Protein AF-A0A914Y935-F1 (afdb_monomer_lite)

Sequence (97 aa):
MPFQSLNQFGSSFLTHLRGASLPVNMLKHVYLIDTPGILSGQKQTISREYDFASVVRFMADKVDMIIMLFDTSKLDISDEYKLVLQHLKGNEEKVRF

Foldseek 3Di:
DVCPVVCVFPPLVVVVDDDDDDPDPVVVPDDDDDDPDQDQDPVVVVVRPTDPLVVLLVVLVPDQADEDDDDPVDPRCHPSNVSNVVSNPPSVVRYDD

Radius of gyration: 14.58 Å; chains: 1; bounding box: 31×30×39 Å

Structure (mmCIF, N/CA/C/O backbone):
data_AF-A0A914Y935-F1
#
_entry.id   AF-A0A914Y935-F1
#
loop_
_atom_site.group_PDB
_atom_site.id
_atom_site.type_symbol
_atom_site.label_atom_id
_atom_site.label_alt_id
_atom_site.label_comp_id
_atom_site.label_asym_id
_atom_site.label_entity_id
_atom_site.label_seq_id
_atom_site.pdbx_PDB_ins_code
_atom_site.Cartn_x
_atom_site.Cartn_y
_atom_site.Cartn_z
_atom_site.occupancy
_atom_site.B_iso_or_equiv
_atom_site.auth_seq_id
_atom_site.auth_comp_id
_atom_site.auth_asym_id
_atom_site.auth_atom_id
_atom_site.pdbx_PDB_model_num
ATOM 1 N N . MET A 1 1 ? 6.598 1.256 -20.847 1.00 40.00 1 MET A N 1
ATOM 2 C CA . MET A 1 1 ? 6.652 0.020 -20.020 1.00 40.00 1 MET A CA 1
ATOM 3 C C . MET A 1 1 ? 5.660 0.179 -18.871 1.00 40.00 1 MET A C 1
A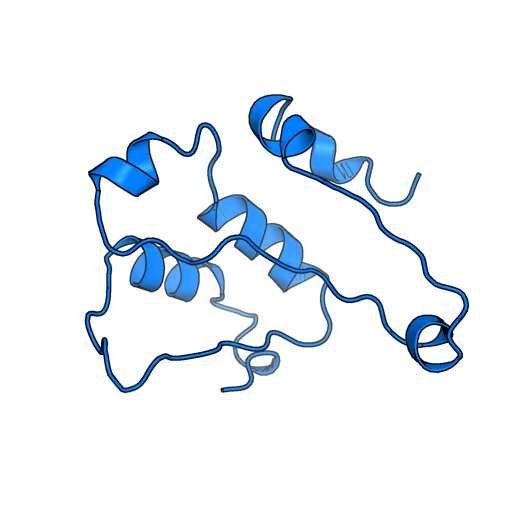TOM 5 O O . MET A 1 1 ? 5.628 1.277 -18.324 1.00 40.00 1 MET A O 1
ATOM 9 N N . PRO A 1 2 ? 4.875 -0.850 -18.497 1.00 64.00 2 PRO A N 1
ATOM 10 C CA . PRO A 1 2 ? 3.698 -0.740 -17.611 1.00 64.00 2 PRO A CA 1
ATOM 11 C C . PRO A 1 2 ? 3.947 -0.287 -16.154 1.00 64.00 2 PRO A C 1
ATOM 13 O O . PRO A 1 2 ? 3.031 -0.300 -15.346 1.00 64.00 2 PRO A O 1
ATOM 16 N N . PHE A 1 3 ? 5.146 0.188 -15.814 1.00 74.00 3 PHE A N 1
ATOM 17 C CA . PHE A 1 3 ? 5.514 0.622 -14.462 1.00 74.00 3 PHE A CA 1
ATOM 18 C C . PHE A 1 3 ? 6.263 1.963 -14.431 1.00 74.00 3 PHE A C 1
ATOM 20 O O . PHE A 1 3 ? 6.788 2.352 -13.395 1.00 74.00 3 PHE A O 1
ATOM 27 N N . GLN A 1 4 ? 6.310 2.701 -15.547 1.00 81.50 4 GLN A N 1
ATOM 28 C CA . GLN A 1 4 ? 7.030 3.984 -15.632 1.00 81.50 4 GLN A CA 1
ATOM 29 C C . GLN A 1 4 ? 6.518 5.032 -14.637 1.00 81.50 4 GLN A C 1
ATOM 31 O O . GLN A 1 4 ? 7.299 5.838 -14.141 1.00 81.50 4 GLN A O 1
ATOM 36 N N . SER A 1 5 ? 5.230 4.991 -14.299 1.00 87.25 5 SER A N 1
ATOM 37 C CA . SER A 1 5 ? 4.631 5.855 -13.281 1.00 87.25 5 SER A CA 1
ATOM 38 C C . SER A 1 5 ? 5.231 5.658 -11.886 1.00 87.25 5 SER A C 1
ATOM 40 O O . SER A 1 5 ? 5.166 6.573 -11.079 1.00 87.25 5 SER A O 1
ATOM 42 N N . LEU A 1 6 ? 5.845 4.503 -11.593 1.00 88.50 6 LEU A N 1
ATOM 43 C CA . LEU A 1 6 ? 6.508 4.260 -10.305 1.00 88.50 6 LEU A CA 1
ATOM 44 C C . LEU A 1 6 ? 7.800 5.069 -10.139 1.00 88.50 6 LEU A C 1
ATOM 46 O O . LEU A 1 6 ? 8.259 5.246 -9.013 1.00 88.50 6 LEU A O 1
ATOM 50 N N . ASN A 1 7 ? 8.350 5.626 -11.224 1.00 89.31 7 ASN A N 1
ATOM 51 C CA . ASN A 1 7 ? 9.528 6.493 -11.158 1.00 89.31 7 ASN A CA 1
ATOM 52 C C . ASN A 1 7 ? 9.294 7.749 -10.305 1.00 89.31 7 ASN A C 1
ATOM 54 O O . ASN A 1 7 ? 10.257 8.318 -9.795 1.00 89.31 7 ASN A O 1
ATOM 58 N N . GLN A 1 8 ? 8.035 8.156 -10.102 1.00 92.69 8 GLN A N 1
ATOM 59 C CA . GLN A 1 8 ? 7.685 9.294 -9.247 1.00 92.69 8 GLN A CA 1
ATOM 60 C C . GLN A 1 8 ? 8.085 9.101 -7.772 1.00 92.69 8 GLN A C 1
ATOM 62 O O . GLN A 1 8 ? 8.231 10.083 -7.056 1.00 92.69 8 GLN A O 1
ATOM 67 N N . PHE A 1 9 ? 8.282 7.856 -7.320 1.00 92.69 9 PHE A N 1
ATOM 68 C CA . PHE A 1 9 ? 8.699 7.543 -5.946 1.00 92.69 9 PHE A CA 1
ATOM 69 C C . PHE A 1 9 ? 10.223 7.563 -5.750 1.00 92.69 9 PHE A C 1
ATOM 71 O O . PHE A 1 9 ? 10.711 7.361 -4.640 1.00 92.69 9 PHE A O 1
ATOM 78 N N . GLY A 1 10 ? 10.979 7.830 -6.819 1.00 92.19 10 GLY A N 1
ATOM 79 C CA . GLY A 1 10 ? 12.425 8.008 -6.770 1.00 92.19 10 GLY A CA 1
ATOM 80 C C . GLY A 1 10 ? 13.224 6.720 -6.559 1.00 92.19 10 GLY A C 1
ATOM 81 O O . GLY A 1 10 ? 12.696 5.629 -6.336 1.00 92.19 10 GLY A O 1
ATOM 82 N N . SER A 1 11 ? 14.547 6.859 -6.643 1.00 90.81 11 SER A N 1
ATOM 83 C CA . SER A 1 11 ? 15.483 5.729 -6.628 1.00 90.81 11 SER A CA 1
ATOM 84 C C . SER A 1 11 ? 15.412 4.902 -5.347 1.00 90.81 11 SER A C 1
ATOM 86 O O . SER A 1 11 ? 15.5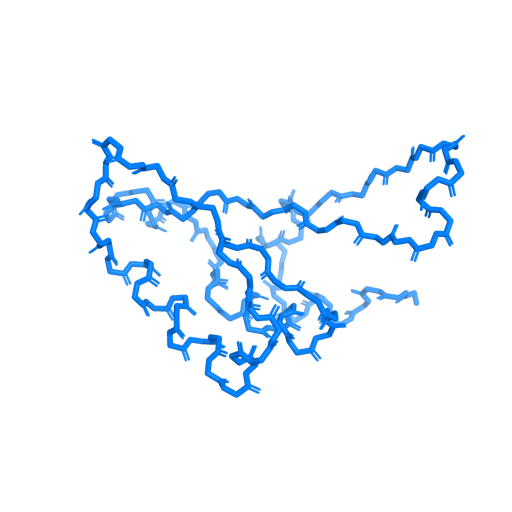27 3.685 -5.419 1.00 90.81 11 SER A O 1
ATOM 88 N N . SER A 1 12 ? 15.175 5.542 -4.199 1.00 91.19 12 SER A N 1
ATOM 89 C CA . SER A 1 12 ? 15.041 4.870 -2.901 1.00 91.19 12 SER A CA 1
ATOM 90 C C . SER A 1 12 ? 13.934 3.809 -2.907 1.00 91.19 12 SER A C 1
ATOM 92 O O . SER A 1 12 ? 14.149 2.685 -2.465 1.00 91.19 12 SER A O 1
ATOM 94 N N . PHE A 1 13 ? 12.767 4.102 -3.484 1.00 92.50 13 PHE A N 1
ATOM 95 C CA . PHE A 1 13 ? 11.720 3.094 -3.643 1.00 92.50 13 PHE A CA 1
ATOM 96 C C . PHE A 1 13 ? 12.102 2.043 -4.695 1.00 92.50 13 PHE A C 1
ATOM 98 O O . PHE A 1 13 ? 11.974 0.839 -4.466 1.00 92.50 13 PHE A O 1
ATOM 105 N N . LEU A 1 14 ? 12.600 2.487 -5.853 1.00 92.31 14 LEU A N 1
ATOM 106 C CA . LEU A 1 14 ? 12.887 1.601 -6.985 1.00 92.31 14 LEU A CA 1
ATOM 107 C C . LEU A 1 14 ? 13.962 0.549 -6.677 1.00 92.31 14 LEU A C 1
ATOM 109 O O . LEU A 1 14 ? 13.897 -0.555 -7.215 1.00 92.31 14 LEU A O 1
ATOM 113 N N . THR A 1 15 ? 14.926 0.839 -5.798 1.00 92.00 15 THR A N 1
ATOM 114 C CA . THR A 1 15 ? 15.935 -0.145 -5.365 1.00 92.00 15 THR A CA 1
ATOM 115 C C . THR A 1 15 ? 15.329 -1.298 -4.568 1.00 92.00 15 THR A C 1
ATOM 117 O O . THR A 1 15 ? 15.884 -2.401 -4.607 1.00 92.00 15 THR 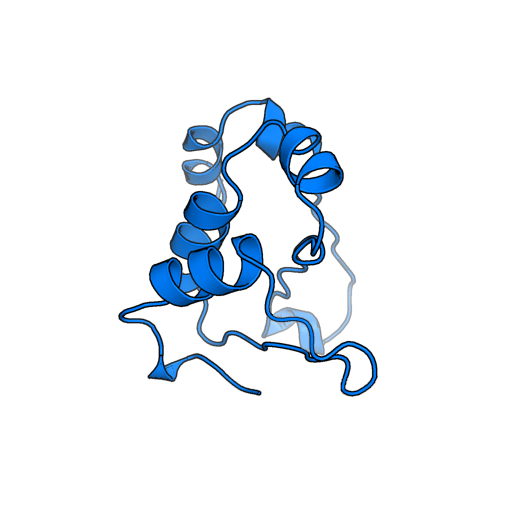A O 1
ATOM 120 N N . HIS A 1 16 ? 14.184 -1.075 -3.916 1.00 90.44 16 HIS A N 1
ATOM 121 C CA . HIS A 1 16 ? 13.425 -2.070 -3.156 1.00 90.44 16 HIS A CA 1
ATOM 122 C C . HIS A 1 16 ? 12.352 -2.778 -3.996 1.00 90.44 16 HIS A C 1
ATOM 124 O O . HIS A 1 16 ? 11.875 -3.842 -3.606 1.00 90.44 16 HIS A O 1
ATOM 130 N N . LEU A 1 17 ? 11.994 -2.238 -5.165 1.00 91.81 17 LEU A N 1
ATOM 131 C CA . LEU A 1 17 ? 11.041 -2.868 -6.072 1.00 91.81 17 LEU A CA 1
ATOM 132 C C . LEU A 1 17 ? 11.685 -4.061 -6.798 1.00 91.81 17 LEU A C 1
ATOM 134 O O . LEU A 1 17 ? 12.799 -3.986 -7.332 1.00 91.81 17 LEU A O 1
ATOM 138 N N . ARG A 1 18 ? 10.970 -5.187 -6.830 1.00 92.56 18 ARG A N 1
ATOM 139 C CA . ARG A 1 18 ? 11.384 -6.416 -7.515 1.00 92.56 18 ARG A CA 1
ATOM 140 C C . ARG A 1 18 ? 10.228 -6.969 -8.338 1.00 92.56 18 ARG A C 1
ATOM 142 O O . ARG A 1 18 ? 9.077 -6.894 -7.924 1.00 92.56 18 ARG A O 1
ATOM 149 N N . GLY A 1 19 ? 10.553 -7.524 -9.502 1.00 92.38 19 GLY A N 1
ATOM 150 C CA . GLY A 1 19 ? 9.617 -8.268 -10.339 1.00 92.38 19 GLY A CA 1
ATOM 151 C C . GLY A 1 19 ? 9.999 -9.742 -10.363 1.00 92.38 19 GLY A C 1
ATOM 152 O O . GLY A 1 19 ? 11.166 -10.069 -10.576 1.00 92.38 19 GLY A O 1
ATOM 153 N N . ALA A 1 20 ? 9.021 -10.620 -10.163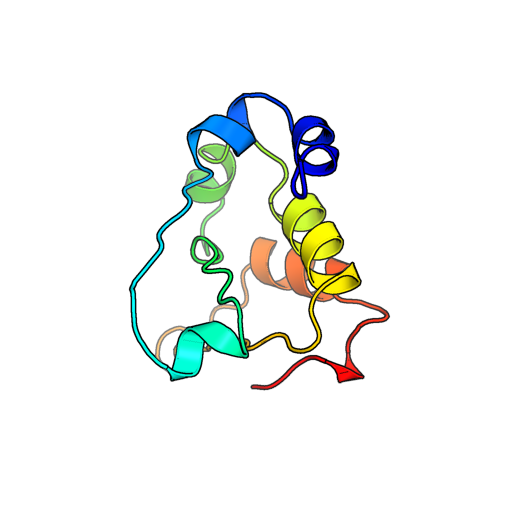 1.00 92.25 20 ALA A N 1
ATOM 154 C CA . ALA A 1 20 ? 9.173 -12.063 -10.298 1.00 92.25 20 ALA A CA 1
ATOM 155 C C . ALA A 1 20 ? 8.096 -12.597 -11.249 1.00 92.25 20 ALA A C 1
ATOM 157 O O . ALA A 1 20 ? 6.970 -12.104 -11.260 1.00 92.25 20 ALA A O 1
ATOM 158 N N . SER A 1 21 ? 8.447 -13.596 -12.056 1.00 91.81 21 SER A N 1
ATOM 159 C CA . SER A 1 21 ? 7.526 -14.258 -12.980 1.00 91.81 21 SER A CA 1
ATOM 160 C C . SER A 1 21 ? 7.713 -15.766 -12.889 1.00 91.81 21 SER A C 1
ATOM 162 O O . SER A 1 21 ? 8.841 -16.251 -12.803 1.00 91.81 21 SER A O 1
ATOM 164 N N . LEU A 1 22 ? 6.602 -16.498 -12.895 1.00 94.69 22 LEU A N 1
ATOM 165 C CA . LEU A 1 22 ? 6.572 -17.953 -12.814 1.00 94.69 22 LEU A CA 1
ATOM 166 C C . LEU A 1 22 ? 5.548 -18.487 -13.830 1.00 94.69 22 LEU A C 1
ATOM 168 O O . LEU A 1 22 ? 4.437 -17.954 -13.894 1.00 94.69 22 LEU A O 1
ATOM 172 N N . PRO A 1 23 ? 5.863 -19.543 -14.605 1.00 94.50 23 PRO A N 1
ATOM 173 C CA . PRO A 1 23 ? 4.974 -20.065 -15.639 1.00 94.50 23 PRO A CA 1
ATOM 174 C C . PRO A 1 23 ? 3.873 -20.966 -15.050 1.00 94.50 23 PRO A C 1
ATOM 176 O O . PRO A 1 23 ? 3.765 -22.142 -15.388 1.00 94.50 23 PRO A O 1
ATOM 179 N N . VAL A 1 24 ? 3.037 -20.421 -14.165 1.00 95.56 24 VAL A N 1
ATOM 180 C CA . VAL A 1 24 ? 1.865 -21.110 -13.601 1.00 95.56 24 VAL A CA 1
ATOM 181 C C . VAL A 1 24 ? 0.575 -20.531 -14.170 1.00 95.56 24 VAL A C 1
ATOM 183 O O . VAL A 1 24 ? 0.447 -19.322 -14.350 1.00 95.56 24 VAL A O 1
ATOM 186 N N . ASN A 1 25 ? -0.408 -21.393 -14.446 1.00 94.88 25 ASN A N 1
ATOM 187 C CA . ASN A 1 25 ? -1.651 -20.984 -15.113 1.00 94.88 25 ASN A CA 1
ATOM 188 C C . ASN A 1 25 ? -2.426 -19.904 -14.347 1.00 94.88 25 ASN A C 1
ATOM 190 O O . ASN A 1 25 ? -3.008 -19.027 -14.973 1.00 94.88 25 ASN A O 1
ATOM 194 N N . MET A 1 26 ? -2.391 -19.932 -13.014 1.00 93.06 26 MET A N 1
ATOM 195 C CA . MET A 1 26 ? -3.072 -18.944 -12.174 1.00 93.06 26 MET A CA 1
ATOM 196 C C . MET A 1 26 ? -2.562 -17.510 -12.424 1.00 93.06 26 MET A C 1
ATOM 198 O O . MET A 1 26 ? -3.371 -16.602 -12.596 1.00 93.06 26 MET A O 1
ATOM 202 N N . LEU A 1 27 ? -1.247 -17.314 -12.586 1.00 94.25 27 LEU A N 1
ATOM 203 C CA . LEU A 1 27 ? -0.641 -15.990 -12.816 1.00 94.25 27 LEU A CA 1
ATOM 204 C C . LEU A 1 27 ? -0.884 -15.425 -14.229 1.00 94.25 27 LEU A C 1
ATOM 206 O O . LEU A 1 27 ? -0.466 -14.312 -14.529 1.00 94.25 27 LEU A O 1
ATOM 210 N N . LYS A 1 28 ? -1.587 -16.157 -15.107 1.00 93.38 28 LYS A N 1
ATOM 211 C CA . LYS A 1 28 ? -2.100 -15.603 -16.375 1.00 93.38 28 LYS A CA 1
ATOM 212 C C . LYS A 1 28 ? -3.297 -14.675 -16.161 1.00 93.38 28 LYS A C 1
ATOM 214 O O . LYS A 1 28 ? -3.633 -13.906 -17.056 1.00 93.38 28 LYS A O 1
ATOM 219 N N . HIS A 1 29 ? -3.952 -14.786 -15.007 1.00 94.69 29 HIS A N 1
ATOM 220 C CA . HIS A 1 29 ? -5.202 -14.092 -14.702 1.00 94.69 29 HIS A CA 1
ATOM 221 C C . HIS A 1 29 ? -5.059 -13.064 -13.580 1.00 94.69 29 HIS A C 1
ATOM 223 O O . HIS A 1 29 ? -5.910 -12.189 -13.459 1.00 94.69 29 HIS A O 1
ATOM 229 N N . VAL A 1 30 ? -4.004 -13.155 -12.768 1.00 94.12 30 VAL A N 1
ATOM 230 C CA . VAL A 1 30 ? -3.785 -12.268 -11.625 1.00 94.12 30 VAL A CA 1
ATOM 231 C C . VAL A 1 30 ? -2.311 -11.915 -11.482 1.00 94.12 30 VAL A C 1
ATOM 233 O O . VAL A 1 30 ? -1.429 -12.746 -11.700 1.00 94.12 30 VAL A O 1
ATOM 236 N N . TYR A 1 31 ? -2.068 -10.678 -11.062 1.00 93.06 31 TYR A N 1
ATOM 237 C CA . TYR A 1 31 ? -0.779 -10.224 -10.565 1.00 93.06 31 TYR A CA 1
ATOM 238 C C . TYR A 1 31 ? -0.882 -10.037 -9.058 1.00 93.06 31 TYR A C 1
ATOM 240 O O . TYR A 1 31 ? -1.843 -9.450 -8.566 1.00 93.06 31 TYR A O 1
ATOM 248 N N . LEU A 1 32 ? 0.116 -10.528 -8.332 1.00 94.19 32 LEU A N 1
ATOM 249 C CA . LEU A 1 32 ? 0.227 -10.309 -6.898 1.00 94.19 32 LEU A CA 1
ATOM 250 C C . LEU A 1 32 ? 1.268 -9.224 -6.655 1.00 94.19 32 LEU A C 1
ATOM 252 O O . LEU A 1 32 ? 2.385 -9.298 -7.170 1.00 94.19 32 LEU A O 1
ATOM 256 N N . ILE A 1 33 ? 0.883 -8.221 -5.876 1.00 94.38 33 ILE A N 1
ATOM 257 C CA . ILE A 1 33 ? 1.793 -7.203 -5.367 1.00 94.38 33 ILE A CA 1
ATOM 258 C C . ILE A 1 33 ? 2.005 -7.531 -3.899 1.00 94.38 33 ILE A C 1
ATOM 260 O O . ILE A 1 33 ? 1.096 -7.366 -3.090 1.00 94.38 33 ILE A O 1
ATOM 264 N N . ASP A 1 34 ? 3.197 -8.021 -3.581 1.00 93.50 34 ASP A N 1
ATOM 265 C CA . ASP A 1 34 ? 3.617 -8.202 -2.200 1.00 93.50 34 ASP A CA 1
ATOM 266 C C . ASP A 1 34 ? 4.232 -6.897 -1.686 1.00 93.50 34 ASP A C 1
ATOM 268 O O . ASP A 1 34 ? 5.051 -6.266 -2.364 1.00 93.50 34 ASP A O 1
ATOM 272 N N . THR A 1 35 ? 3.808 -6.470 -0.503 1.00 91.94 35 THR A N 1
ATOM 273 C CA . THR A 1 35 ? 4.264 -5.226 0.119 1.00 91.94 35 THR A CA 1
ATOM 274 C C . THR A 1 35 ? 5.069 -5.545 1.370 1.00 91.94 35 THR A C 1
ATOM 276 O O . THR A 1 35 ? 4.682 -6.439 2.121 1.00 91.94 35 THR A O 1
ATOM 279 N N . PRO A 1 36 ? 6.130 -4.780 1.678 1.00 89.44 36 PRO A N 1
ATOM 280 C CA . PRO A 1 36 ? 6.770 -4.848 2.985 1.00 89.44 36 PRO A CA 1
ATOM 281 C C . PRO A 1 36 ? 5.749 -4.746 4.125 1.00 89.44 36 PRO A C 1
ATOM 283 O O . PRO A 1 36 ? 4.789 -3.979 4.033 1.00 89.44 36 PRO A O 1
ATOM 286 N N . GLY A 1 37 ? 5.991 -5.469 5.220 1.00 86.25 37 GLY A N 1
ATOM 287 C CA . GLY A 1 37 ? 5.142 -5.392 6.407 1.00 86.25 37 GLY A CA 1
ATOM 288 C C . GLY A 1 37 ? 5.000 -3.956 6.924 1.00 86.25 37 GLY A C 1
ATOM 289 O O . GLY A 1 37 ? 5.948 -3.158 6.873 1.00 86.25 37 GLY A O 1
ATOM 290 N N . ILE A 1 38 ? 3.806 -3.636 7.422 1.00 83.00 38 ILE A N 1
ATOM 291 C CA . ILE A 1 38 ? 3.551 -2.387 8.140 1.00 83.00 38 ILE A CA 1
ATOM 292 C C . ILE A 1 38 ? 4.295 -2.470 9.471 1.00 83.00 38 ILE A C 1
ATOM 294 O O . ILE A 1 38 ? 4.132 -3.434 10.220 1.00 83.00 38 ILE A O 1
ATOM 298 N N . LEU A 1 39 ? 5.151 -1.490 9.747 1.00 74.56 39 LEU A N 1
ATOM 299 C CA . LEU A 1 39 ? 6.041 -1.539 10.896 1.00 74.56 39 LEU A CA 1
ATOM 300 C C . LEU A 1 39 ? 5.310 -0.964 12.115 1.00 74.56 39 LEU A C 1
ATOM 302 O O . LEU A 1 39 ? 4.478 -0.056 12.017 1.00 74.56 39 LEU A O 1
ATOM 306 N N . SER A 1 40 ? 5.601 -1.512 13.294 1.00 69.06 40 SER A N 1
ATOM 307 C CA . SER A 1 40 ? 4.971 -1.072 14.542 1.00 69.06 40 SER A CA 1
ATOM 308 C C . SER A 1 40 ? 5.804 -0.078 15.353 1.00 69.06 40 SER A C 1
ATOM 310 O O . SER A 1 40 ? 5.273 0.565 16.254 1.00 69.06 40 SER A O 1
ATOM 312 N N . GLY A 1 41 ? 7.087 0.105 15.021 1.00 65.00 41 GLY A N 1
ATOM 313 C CA . GLY A 1 41 ? 8.006 0.964 15.771 1.00 65.00 41 GLY A CA 1
ATOM 314 C C . GLY A 1 41 ? 8.619 2.091 14.940 1.00 65.00 41 GLY A C 1
ATOM 315 O O . GLY A 1 41 ? 9.186 1.839 13.879 1.00 65.00 41 GLY A O 1
ATOM 316 N N . GLN A 1 42 ? 8.625 3.314 15.487 1.00 58.75 42 GLN A N 1
ATOM 317 C CA . GLN A 1 42 ? 9.178 4.520 14.842 1.00 58.75 42 GLN A CA 1
ATOM 318 C C . GLN A 1 42 ? 10.607 4.335 14.303 1.00 58.75 42 GLN A C 1
ATOM 320 O O . GLN A 1 42 ? 10.926 4.822 13.223 1.00 58.75 42 GLN A O 1
ATOM 325 N N . LYS A 1 43 ? 11.472 3.589 15.010 1.00 59.34 43 LYS A N 1
ATOM 326 C CA . LYS A 1 43 ? 12.846 3.310 14.548 1.00 59.34 43 LYS A CA 1
ATOM 327 C C . LYS A 1 43 ? 12.893 2.535 13.230 1.00 59.34 43 LYS A C 1
ATOM 329 O O . LYS A 1 43 ? 13.812 2.739 12.447 1.00 59.34 43 LYS A O 1
ATOM 334 N N . GLN A 1 44 ? 11.927 1.649 12.993 1.00 58.16 44 GLN A N 1
ATOM 335 C CA . GLN A 1 44 ? 11.856 0.874 11.759 1.00 58.16 44 GLN A CA 1
ATOM 336 C C . GLN A 1 44 ? 11.269 1.725 10.624 1.00 58.16 44 GLN A C 1
ATOM 338 O O . GLN A 1 44 ? 11.762 1.655 9.503 1.00 58.16 44 GLN A O 1
ATOM 343 N N . THR A 1 45 ? 10.302 2.600 10.912 1.00 59.81 45 THR A N 1
ATOM 344 C CA . THR A 1 45 ? 9.744 3.534 9.920 1.00 59.81 45 THR A CA 1
ATOM 345 C C . THR A 1 45 ? 10.790 4.543 9.431 1.00 59.81 45 THR A C 1
ATOM 347 O O . THR A 1 45 ? 10.868 4.802 8.238 1.00 59.81 45 THR A O 1
ATOM 350 N N . ILE A 1 46 ? 11.668 5.036 10.318 1.00 61.72 46 ILE A N 1
ATOM 351 C CA . ILE A 1 46 ? 12.788 5.935 9.962 1.00 61.72 46 ILE A CA 1
ATOM 352 C C . ILE A 1 46 ? 13.784 5.271 8.996 1.00 61.72 46 ILE A C 1
ATOM 354 O O . ILE A 1 46 ? 14.403 5.959 8.191 1.00 61.72 46 ILE A O 1
ATOM 358 N N . SER A 1 47 ? 13.938 3.942 9.045 1.00 67.31 47 SER A N 1
ATOM 359 C CA . SER A 1 47 ? 14.829 3.226 8.118 1.00 67.31 47 SER A CA 1
ATOM 360 C C . SER A 1 47 ? 14.285 3.140 6.689 1.00 67.31 47 SER A C 1
ATOM 362 O O . SER A 1 47 ? 15.035 2.837 5.764 1.00 67.31 47 SER A O 1
ATOM 364 N N . ARG A 1 48 ? 12.986 3.400 6.490 1.00 79.50 48 ARG A N 1
ATOM 365 C CA . ARG A 1 48 ? 12.363 3.381 5.171 1.00 79.50 48 ARG A CA 1
ATOM 366 C C . ARG A 1 48 ? 12.557 4.745 4.515 1.00 79.50 48 ARG A C 1
ATOM 368 O O . ARG A 1 48 ? 11.894 5.719 4.845 1.00 79.50 48 ARG A O 1
ATOM 375 N N . GLU A 1 49 ? 13.467 4.799 3.553 1.00 85.94 49 GLU A N 1
ATOM 376 C CA . GLU A 1 49 ? 13.872 6.026 2.852 1.00 85.94 49 GLU A CA 1
ATOM 377 C C . GLU A 1 49 ? 12.856 6.504 1.787 1.00 85.94 49 GLU A C 1
ATOM 379 O O . GLU A 1 49 ? 13.213 7.243 0.868 1.00 85.94 49 GLU A O 1
ATOM 384 N N . TYR A 1 50 ? 11.604 6.048 1.843 1.00 89.50 50 TYR A N 1
ATOM 385 C CA . TYR A 1 50 ? 10.535 6.442 0.924 1.00 89.50 50 TYR A CA 1
ATOM 386 C C . TYR A 1 50 ? 9.182 6.466 1.640 1.00 89.50 50 TYR A C 1
ATOM 388 O O . TYR A 1 50 ? 8.962 5.742 2.613 1.00 89.50 50 TYR A O 1
ATOM 396 N N . ASP A 1 51 ? 8.254 7.278 1.133 1.00 90.25 51 ASP A N 1
ATOM 397 C CA . ASP A 1 51 ? 6.901 7.378 1.680 1.00 90.25 51 ASP A CA 1
ATOM 398 C C . ASP A 1 51 ? 6.070 6.140 1.315 1.00 90.25 51 ASP A C 1
ATOM 400 O O . ASP A 1 51 ? 5.497 6.025 0.227 1.00 90.25 51 ASP A O 1
ATOM 404 N N . PHE A 1 52 ? 6.015 5.196 2.251 1.00 91.12 52 PHE A N 1
ATOM 405 C CA . PHE A 1 52 ? 5.255 3.964 2.097 1.00 91.12 52 PHE A CA 1
ATOM 406 C C . PHE A 1 52 ? 3.757 4.201 1.923 1.00 91.12 52 PHE A C 1
ATOM 408 O O . PHE A 1 52 ? 3.132 3.540 1.096 1.00 91.12 52 PHE A O 1
ATOM 415 N N . ALA A 1 53 ? 3.172 5.141 2.668 1.00 91.50 53 ALA A N 1
ATOM 416 C CA . ALA A 1 53 ? 1.734 5.375 2.636 1.00 91.50 53 ALA A CA 1
ATOM 417 C C . ALA A 1 53 ? 1.293 5.913 1.265 1.00 91.50 53 ALA A C 1
ATOM 419 O O . ALA A 1 53 ? 0.298 5.446 0.705 1.00 91.50 53 ALA A O 1
ATOM 420 N N . SER A 1 54 ? 2.090 6.806 0.671 1.00 92.94 54 SER A N 1
ATOM 421 C CA . SER A 1 54 ? 1.875 7.294 -0.696 1.00 92.94 54 SER A CA 1
ATOM 422 C C . SER A 1 54 ? 2.023 6.195 -1.756 1.00 92.94 54 SER A C 1
ATOM 424 O O . SER A 1 54 ? 1.243 6.147 -2.713 1.00 92.94 54 SER A O 1
ATOM 426 N N . VAL A 1 55 ? 2.981 5.273 -1.594 1.00 93.81 55 VAL A N 1
ATOM 427 C CA . VAL A 1 55 ? 3.108 4.100 -2.479 1.00 93.81 55 VAL A CA 1
ATOM 428 C C . VAL A 1 55 ? 1.877 3.201 -2.362 1.00 93.81 55 VAL A C 1
ATOM 430 O O . VAL A 1 55 ? 1.303 2.823 -3.384 1.00 93.81 55 VAL A O 1
ATOM 433 N N . VAL A 1 56 ? 1.431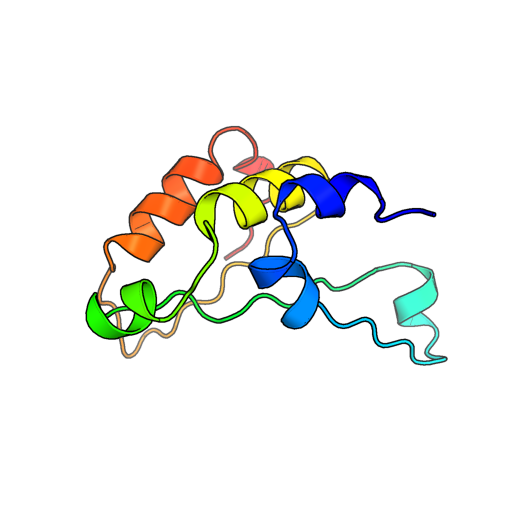 2.896 -1.139 1.00 93.56 56 VAL A N 1
ATOM 434 C CA . VAL A 1 56 ? 0.235 2.073 -0.904 1.00 93.56 56 VAL A CA 1
ATOM 435 C C . VAL A 1 56 ? -0.996 2.722 -1.527 1.00 93.56 56 VAL A C 1
ATOM 437 O O . VAL A 1 56 ? -1.731 2.040 -2.239 1.00 93.56 56 VAL A O 1
ATOM 440 N N . ARG A 1 57 ? -1.184 4.038 -1.360 1.00 94.88 57 ARG A N 1
ATOM 441 C CA . ARG A 1 57 ? -2.263 4.787 -2.021 1.00 94.88 57 ARG A CA 1
ATOM 442 C C . ARG A 1 57 ? -2.246 4.590 -3.535 1.00 94.88 57 ARG A C 1
ATOM 444 O O . ARG A 1 57 ? -3.264 4.271 -4.142 1.00 94.88 57 ARG A O 1
ATOM 451 N N . PHE A 1 58 ? -1.082 4.775 -4.149 1.00 94.62 58 PHE A N 1
ATOM 452 C CA . PHE A 1 58 ? -0.940 4.665 -5.594 1.00 94.62 58 PHE A CA 1
ATOM 453 C C . PHE A 1 58 ? -1.263 3.267 -6.128 1.00 94.62 58 PHE A C 1
ATOM 455 O O . PHE A 1 58 ? -1.797 3.155 -7.239 1.00 94.62 58 PHE A O 1
ATOM 462 N N . MET A 1 59 ? -0.911 2.226 -5.366 1.00 94.12 59 MET A N 1
ATOM 463 C CA . MET A 1 59 ? -1.247 0.841 -5.690 1.00 94.12 59 MET A CA 1
ATOM 464 C C . MET A 1 59 ? -2.740 0.575 -5.477 1.00 94.12 59 MET A C 1
ATOM 466 O O . MET A 1 59 ? -3.376 0.017 -6.367 1.00 94.12 59 MET A O 1
ATOM 470 N N . ALA A 1 60 ? -3.317 1.037 -4.363 1.00 95.62 60 ALA A N 1
ATOM 471 C CA . ALA A 1 60 ? -4.741 0.899 -4.045 1.00 95.62 60 ALA A CA 1
ATOM 472 C C . ALA A 1 60 ? -5.645 1.430 -5.171 1.00 95.62 60 ALA A C 1
ATOM 474 O O . ALA A 1 60 ? -6.633 0.795 -5.539 1.00 95.62 60 ALA A O 1
ATOM 475 N N . ASP A 1 61 ? -5.242 2.538 -5.796 1.00 94.94 61 ASP A N 1
ATOM 476 C CA . ASP A 1 61 ? -5.963 3.145 -6.918 1.00 94.94 61 ASP A CA 1
ATOM 477 C C . ASP A 1 61 ? -5.940 2.309 -8.212 1.00 94.94 61 ASP A C 1
ATOM 479 O O . ASP A 1 61 ? -6.688 2.607 -9.141 1.00 94.94 61 ASP A O 1
ATOM 483 N N . LYS A 1 62 ? -5.090 1.279 -8.306 1.00 93.44 62 LYS A N 1
ATOM 484 C CA . LYS A 1 62 ? -4.890 0.467 -9.525 1.00 93.44 62 LYS A CA 1
ATOM 485 C C . LYS A 1 62 ? -5.236 -1.002 -9.366 1.00 93.44 62 LYS A C 1
ATOM 487 O O . LYS A 1 62 ? -5.421 -1.670 -10.377 1.00 93.44 62 LYS A O 1
ATOM 492 N N . VAL A 1 63 ? -5.270 -1.510 -8.139 1.00 95.56 63 VAL A N 1
ATOM 493 C CA . VAL A 1 63 ? -5.616 -2.908 -7.875 1.00 95.56 63 VAL A CA 1
ATOM 494 C C . VAL A 1 63 ? -7.127 -3.093 -7.801 1.00 95.56 63 VAL A C 1
ATOM 496 O O . VAL A 1 63 ? -7.864 -2.175 -7.433 1.00 95.56 63 VAL A O 1
ATOM 499 N N . ASP A 1 64 ? -7.566 -4.311 -8.105 1.00 97.00 64 ASP A N 1
ATOM 500 C CA . ASP A 1 64 ? -8.962 -4.735 -7.972 1.00 97.00 64 ASP A CA 1
ATOM 501 C C . ASP A 1 64 ? -9.310 -5.178 -6.540 1.00 97.00 64 ASP A C 1
ATOM 503 O O . ASP A 1 64 ? -10.468 -5.126 -6.131 1.00 97.00 64 ASP A O 1
ATOM 507 N N . MET A 1 65 ? -8.316 -5.622 -5.763 1.00 97.50 65 MET A N 1
ATOM 508 C CA . MET A 1 65 ? -8.498 -6.153 -4.411 1.00 97.50 65 MET A CA 1
ATOM 509 C C . MET A 1 65 ? -7.297 -5.828 -3.523 1.00 97.50 65 MET A C 1
ATOM 511 O O . MET A 1 65 ? -6.150 -5.890 -3.964 1.00 97.50 65 MET A O 1
ATOM 515 N N . ILE A 1 66 ? -7.571 -5.526 -2.254 1.00 97.19 66 ILE A N 1
ATOM 516 C CA . ILE A 1 66 ? -6.572 -5.270 -1.215 1.00 97.19 66 ILE A CA 1
ATOM 517 C C . ILE A 1 66 ? -6.822 -6.263 -0.087 1.00 97.19 66 ILE A C 1
ATOM 519 O O . ILE A 1 66 ? -7.874 -6.224 0.543 1.00 97.19 66 ILE A O 1
ATOM 523 N N . ILE A 1 67 ? -5.867 -7.150 0.172 1.00 95.75 67 ILE A N 1
ATOM 524 C CA . ILE A 1 67 ? -5.952 -8.122 1.266 1.00 95.75 67 ILE A CA 1
ATOM 525 C C . ILE A 1 67 ? -5.158 -7.566 2.446 1.00 95.75 67 ILE A C 1
ATOM 527 O O . ILE A 1 67 ? -3.947 -7.381 2.340 1.00 95.75 67 ILE A O 1
ATOM 531 N N . MET A 1 68 ? -5.832 -7.292 3.560 1.00 91.38 68 MET A N 1
ATOM 532 C CA . MET A 1 68 ? -5.182 -6.874 4.798 1.00 91.38 68 MET A CA 1
ATOM 533 C C . MET A 1 68 ? -5.093 -8.040 5.768 1.00 91.38 68 MET A C 1
ATOM 535 O O . MET A 1 68 ? -6.103 -8.562 6.222 1.00 91.38 68 MET A O 1
ATOM 539 N N . LEU A 1 69 ? -3.865 -8.420 6.105 1.00 89.00 69 LEU A N 1
ATOM 540 C CA . LEU A 1 69 ? -3.583 -9.526 7.011 1.00 89.00 69 LEU A CA 1
ATOM 541 C C . LEU A 1 69 ? -3.278 -8.993 8.414 1.00 89.00 69 LEU A C 1
ATOM 543 O O . LEU A 1 69 ? -2.493 -8.056 8.567 1.00 89.00 69 LEU A O 1
ATOM 547 N N . PHE A 1 70 ? -3.865 -9.623 9.433 1.00 81.12 70 PHE A N 1
ATOM 548 C CA . PHE A 1 70 ? -3.671 -9.264 10.837 1.00 81.12 70 PHE A CA 1
ATOM 549 C C . PHE A 1 70 ? -3.114 -10.431 11.636 1.00 81.12 70 PHE A C 1
ATOM 551 O O . PHE A 1 70 ? -3.633 -11.545 11.581 1.00 81.12 70 PHE A O 1
ATOM 558 N N . ASP A 1 71 ? -2.098 -10.143 12.443 1.00 78.81 71 ASP A N 1
ATOM 559 C CA . ASP A 1 71 ? -1.633 -11.057 13.476 1.00 78.81 71 ASP A CA 1
ATOM 560 C C . ASP A 1 71 ? -2.433 -10.806 14.763 1.00 78.81 71 ASP A C 1
ATOM 562 O O . ASP A 1 71 ? -2.239 -9.805 15.457 1.00 78.81 71 ASP A O 1
ATOM 566 N N . THR A 1 72 ? -3.338 -11.728 15.097 1.00 76.31 72 THR A N 1
ATOM 567 C CA . THR A 1 72 ? -4.194 -11.636 16.292 1.00 76.31 72 THR A CA 1
ATOM 568 C C . THR A 1 72 ? -3.404 -11.662 17.602 1.00 76.31 72 THR A C 1
ATOM 570 O O . THR A 1 72 ? -3.946 -11.302 18.643 1.00 76.31 72 THR A O 1
ATOM 573 N N . SER A 1 73 ? -2.135 -12.084 17.577 1.00 77.06 73 SER A N 1
ATOM 574 C CA . SER A 1 73 ? -1.266 -12.111 18.758 1.00 77.06 73 SER A CA 1
ATOM 575 C C . SER A 1 73 ? -0.599 -10.765 19.063 1.00 77.06 73 SER A C 1
ATOM 577 O O . SER A 1 73 ? -0.065 -10.587 20.157 1.00 77.06 73 SER A O 1
ATOM 579 N N . LYS A 1 74 ? -0.635 -9.809 18.122 1.00 65.81 74 LYS A N 1
ATOM 580 C CA . LYS A 1 74 ? 0.055 -8.510 18.202 1.00 65.81 74 LYS A CA 1
ATOM 581 C C . LYS A 1 74 ? -0.864 -7.363 17.787 1.00 65.81 74 LYS A C 1
ATOM 583 O O . LYS A 1 74 ? -0.537 -6.584 16.896 1.00 65.81 74 LYS A O 1
ATOM 588 N N . LEU A 1 75 ? -2.014 -7.260 18.452 1.00 63.72 75 LEU A N 1
ATOM 589 C CA . LEU A 1 75 ? -3.048 -6.235 18.240 1.00 63.72 75 LEU A CA 1
ATOM 590 C C . LEU A 1 75 ? -2.624 -4.809 18.675 1.00 63.72 75 LEU A C 1
ATOM 592 O O . LEU A 1 75 ? -3.433 -4.038 19.185 1.00 63.72 75 LEU A O 1
ATOM 596 N N . ASP A 1 76 ? -1.368 -4.431 18.438 1.00 68.06 76 ASP A N 1
ATOM 597 C CA . ASP A 1 76 ? -0.906 -3.053 18.564 1.00 68.06 76 ASP A CA 1
ATOM 598 C C . ASP A 1 76 ? -1.146 -2.314 17.244 1.00 68.06 76 ASP A C 1
ATOM 600 O O . ASP A 1 76 ? -0.487 -2.546 16.228 1.00 68.06 76 ASP A O 1
ATOM 604 N N . ILE A 1 77 ? -2.113 -1.395 17.257 1.00 72.69 77 ILE A N 1
ATOM 605 C CA . ILE A 1 77 ? -2.419 -0.531 16.113 1.00 72.69 77 ILE A CA 1
ATOM 606 C C . ILE A 1 77 ? -1.353 0.568 16.032 1.00 72.69 77 ILE A C 1
ATOM 608 O O . ILE A 1 77 ? -1.468 1.612 16.685 1.00 72.69 77 ILE A O 1
ATOM 612 N N . SER A 1 78 ? -0.325 0.339 15.215 1.00 79.44 78 SER A N 1
ATOM 613 C CA . SER A 1 78 ? 0.754 1.306 15.012 1.00 79.44 78 SER A CA 1
ATOM 614 C C . SER A 1 78 ? 0.288 2.575 14.296 1.00 79.44 78 SER A C 1
ATOM 616 O O . SER A 1 78 ? -0.728 2.594 13.596 1.00 79.44 78 SER A O 1
ATOM 618 N N . ASP A 1 79 ? 1.042 3.663 14.450 1.00 82.81 79 ASP A N 1
ATOM 619 C CA . ASP A 1 79 ? 0.726 4.916 13.759 1.00 82.81 79 ASP A CA 1
ATOM 620 C C . ASP A 1 79 ? 0.913 4.798 12.238 1.00 82.81 79 ASP A C 1
ATOM 622 O O . ASP A 1 79 ? 0.114 5.354 11.486 1.00 82.81 79 ASP A O 1
ATOM 626 N N . GLU A 1 80 ? 1.888 4.005 11.771 1.00 83.88 80 GLU A N 1
ATOM 627 C CA . GLU A 1 80 ? 2.047 3.704 10.339 1.00 83.88 80 GLU A CA 1
ATOM 628 C C . GLU A 1 80 ? 0.840 2.920 9.805 1.00 83.88 80 GLU A C 1
ATOM 630 O O . GLU A 1 80 ? 0.337 3.216 8.723 1.00 83.88 80 GLU A O 1
ATOM 635 N N . TYR A 1 81 ? 0.306 1.983 10.592 1.00 86.06 81 TYR A N 1
ATOM 636 C CA . TYR A 1 81 ? -0.903 1.250 10.233 1.00 86.06 81 TYR A CA 1
ATOM 637 C C . TYR A 1 81 ? -2.116 2.179 10.079 1.00 86.06 81 TYR A C 1
ATOM 639 O O . TYR A 1 81 ? -2.827 2.121 9.073 1.00 86.06 81 TYR A O 1
ATOM 647 N N . LYS A 1 82 ? -2.325 3.104 11.025 1.00 87.94 82 LYS A N 1
ATOM 648 C CA 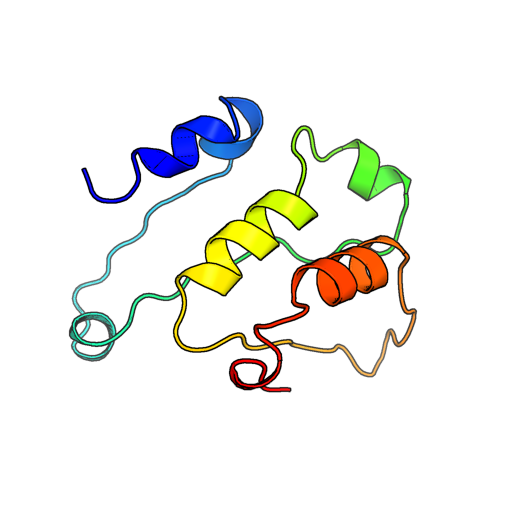. LYS A 1 82 ? -3.385 4.124 10.914 1.00 87.94 82 LYS A CA 1
ATOM 649 C C . LYS A 1 82 ? -3.189 5.008 9.683 1.00 87.94 82 LYS A C 1
ATOM 651 O O . LYS A 1 82 ? -4.168 5.330 9.011 1.00 87.94 82 LYS A O 1
ATOM 656 N N . LEU A 1 83 ? -1.949 5.393 9.380 1.00 89.69 83 LEU A N 1
ATOM 657 C CA . LEU A 1 83 ? -1.624 6.212 8.215 1.00 89.69 83 LEU A CA 1
ATOM 658 C C . LEU A 1 83 ? -1.951 5.482 6.907 1.00 89.69 83 LEU A C 1
ATOM 660 O O . LEU A 1 83 ? -2.558 6.075 6.015 1.00 89.69 83 LEU A O 1
ATOM 664 N N . VAL A 1 84 ? -1.618 4.193 6.811 1.00 91.31 84 VAL A N 1
ATOM 665 C CA . VAL A 1 84 ? -1.980 3.350 5.664 1.00 91.31 84 VAL A CA 1
ATOM 666 C C . VAL A 1 84 ? -3.497 3.282 5.504 1.00 91.31 84 VAL A C 1
ATOM 668 O O . VAL A 1 84 ? -3.997 3.559 4.417 1.00 91.31 84 VAL A O 1
ATOM 671 N N . LEU A 1 85 ? -4.251 3.023 6.579 1.00 90.69 85 LEU A N 1
ATOM 672 C CA . LEU A 1 85 ? -5.718 3.015 6.519 1.00 90.69 85 LEU A CA 1
ATOM 673 C C . LEU A 1 85 ? -6.303 4.343 6.026 1.00 90.69 85 LEU A C 1
ATOM 675 O O . LEU A 1 85 ? -7.255 4.349 5.250 1.00 90.69 85 LEU A O 1
ATOM 679 N N . GLN A 1 86 ? -5.732 5.476 6.441 1.00 93.56 86 GLN A N 1
ATOM 680 C CA . GLN A 1 86 ? -6.157 6.786 5.942 1.00 93.56 86 GLN A CA 1
ATOM 681 C C . GLN A 1 86 ? -5.918 6.938 4.434 1.00 93.56 86 GLN A C 1
ATOM 683 O O . GLN A 1 86 ? -6.738 7.547 3.752 1.00 93.56 86 GLN A O 1
ATOM 688 N N . HIS A 1 87 ? -4.835 6.363 3.913 1.00 94.38 87 HIS A N 1
ATOM 689 C CA . HIS A 1 87 ? -4.489 6.388 2.491 1.00 94.38 87 HIS A CA 1
ATOM 690 C C . HIS A 1 87 ? -5.314 5.404 1.647 1.00 94.38 87 HIS A C 1
ATOM 692 O O . HIS A 1 87 ? -5.445 5.588 0.435 1.00 94.38 87 HIS A O 1
ATOM 698 N N . LEU A 1 88 ? -5.934 4.405 2.277 1.00 95.44 88 LEU A N 1
ATOM 699 C CA . LEU A 1 88 ? -6.893 3.510 1.628 1.00 95.44 88 LEU A CA 1
ATOM 700 C C . LEU A 1 88 ? -8.294 4.117 1.477 1.00 95.44 88 LEU A C 1
ATOM 702 O O . LEU A 1 88 ? -9.129 3.520 0.799 1.00 95.44 88 LEU A O 1
ATOM 706 N N . LYS A 1 89 ? -8.558 5.300 2.050 1.00 94.94 89 LYS A N 1
ATOM 707 C CA . LYS A 1 89 ? -9.859 5.967 1.910 1.00 94.94 89 LYS A CA 1
ATOM 708 C C . LYS A 1 89 ? -10.254 6.164 0.442 1.00 94.94 89 LYS A C 1
ATOM 710 O O . LYS A 1 89 ? -9.438 6.588 -0.378 1.00 94.94 89 LYS A O 1
ATOM 715 N N . GLY A 1 90 ? -11.508 5.883 0.114 1.00 96.12 90 GLY A N 1
ATOM 716 C CA . GLY A 1 90 ? -12.039 5.857 -1.252 1.00 96.12 90 GLY A CA 1
ATOM 717 C C . GLY A 1 90 ? -11.760 4.570 -2.039 1.00 96.12 90 GLY A C 1
ATOM 718 O O . GLY A 1 90 ? -12.080 4.531 -3.220 1.00 96.12 90 GLY A O 1
ATOM 719 N N . ASN A 1 91 ? -11.136 3.561 -1.424 1.00 97.31 91 ASN A N 1
ATOM 720 C CA . ASN A 1 91 ? -10.960 2.212 -1.976 1.00 97.31 91 ASN A CA 1
ATOM 721 C C . ASN A 1 91 ? -11.450 1.136 -0.980 1.00 97.31 91 ASN A C 1
ATOM 723 O O . ASN A 1 91 ? -11.022 -0.020 -1.041 1.00 97.31 91 ASN A O 1
ATOM 727 N N . GLU A 1 92 ? -12.289 1.505 -0.006 1.00 95.56 92 GLU A N 1
ATOM 728 C CA . GLU A 1 92 ? -12.726 0.629 1.085 1.00 95.56 92 GLU A CA 1
ATOM 729 C C . GLU A 1 92 ? -13.445 -0.626 0.569 1.00 95.56 92 GLU A C 1
ATOM 731 O O . GLU A 1 92 ? -13.304 -1.708 1.137 1.00 95.56 92 GLU A O 1
ATOM 736 N N . GLU A 1 93 ? -14.165 -0.515 -0.546 1.00 97.19 93 GLU A N 1
ATOM 737 C CA . GLU A 1 93 ? -14.889 -1.612 -1.188 1.00 97.19 93 GLU A CA 1
ATOM 738 C C . GLU A 1 93 ? -13.969 -2.710 -1.737 1.00 97.19 93 GLU A C 1
ATOM 740 O O . GLU A 1 93 ? -14.412 -3.849 -1.930 1.00 97.19 93 GLU A O 1
ATOM 745 N N . LYS A 1 94 ? -12.688 -2.394 -1.955 1.00 97.62 94 LYS A N 1
ATOM 746 C CA . LYS A 1 94 ? -11.659 -3.334 -2.423 1.00 97.62 94 LYS A CA 1
ATOM 747 C C . LYS A 1 94 ? -10.991 -4.088 -1.278 1.00 97.62 94 LYS A C 1
ATOM 749 O O . LYS A 1 94 ? -10.344 -5.107 -1.522 1.00 97.62 94 LYS A O 1
ATOM 754 N N . VAL A 1 95 ? -11.133 -3.601 -0.043 1.00 96.44 95 VAL A N 1
ATOM 755 C CA . VAL A 1 95 ? -10.454 -4.153 1.133 1.00 96.44 95 VAL A CA 1
ATOM 756 C C . VAL A 1 95 ? -11.132 -5.444 1.591 1.00 96.44 95 VAL A C 1
ATOM 758 O O . VAL A 1 95 ? -12.353 -5.514 1.752 1.00 96.44 95 VAL A O 1
ATOM 761 N N . ARG A 1 96 ? -10.335 -6.488 1.801 1.00 95.62 96 ARG A N 1
ATOM 762 C CA . ARG A 1 96 ? -10.726 -7.783 2.364 1.00 95.62 96 ARG A CA 1
ATOM 763 C C . ARG A 1 96 ? -9.825 -8.077 3.563 1.00 95.62 96 ARG A C 1
ATOM 765 O O . ARG A 1 96 ? -8.622 -7.832 3.492 1.00 95.62 96 ARG A O 1
ATOM 772 N N . PHE A 1 97 ? -10.439 -8.544 4.644 1.00 89.00 97 PHE A N 1
ATOM 773 C CA . PHE A 1 97 ? -9.804 -8.881 5.918 1.00 89.00 97 PHE A CA 1
ATOM 774 C C . PHE A 1 97 ? -9.717 -10.400 6.057 1.00 89.00 97 PHE A C 1
ATOM 776 O O . PHE A 1 97 ? -10.652 -11.067 5.551 1.00 89.00 97 PHE A O 1
#

Organism: NCBI:txid310955

InterPro domains:
  IPR006073 GTP binding domain [PF01926] (28-88)
  IPR027417 P-loop containing nucleoside triphosphate hydrolase [G3DSA:3.40.50.300] (1-96)
  IPR027417 P-loop containing nucleoside triphosphate hydrolase [SSF52540] (12-94)

Secondary structure (DSSP, 8-state):
-TTGGGGGGHHHHHHH--------GGGGT------PPPPSSHHHHHT--S-HHHHHHHHHTT-S-EEPP--TT-----HHHHHHHHHTTT-GGGEE-

pLDDT: mean 86.79, std 11.61, range [40.0, 97.62]